Protein AF-A0A925X3L2-F1 (afdb_monomer)

Mean predicted aligned error: 11.44 Å

Radius of gyration: 23.96 Å; Cα contacts (8 Å, |Δi|>4): 82; chains: 1; bounding box: 78×29×40 Å

Secondary structure (DSSP, 8-state):
-HHHHHHHHHHHHHSHHHHTTTT-PPPPPHHHHHHHHHHHHHTTS-SEEEEEEEETTEEEEEEEE-SBTTB-----TT-----GGGGGGG--

Structure (mmCIF, N/CA/C/O backbone):
data_AF-A0A925X3L2-F1
#
_entry.id   AF-A0A925X3L2-F1
#
loop_
_atom_site.group_PDB
_atom_site.id
_atom_site.type_symbol
_atom_site.label_atom_id
_atom_site.label_alt_id
_atom_site.label_comp_id
_atom_site.label_asym_id
_atom_site.label_entity_id
_atom_site.label_seq_id
_atom_site.pdbx_PDB_ins_code
_atom_site.Cartn_x
_atom_site.Cartn_y
_atom_site.Cartn_z
_atom_site.occupancy
_atom_site.B_iso_or_equiv
_atom_site.auth_seq_id
_atom_site.auth_comp_id
_atom_site.auth_asym_id
_atom_site.auth_atom_id
_atom_site.pdbx_PDB_model_num
ATOM 1 N N . MET A 1 1 ? -60.291 -0.839 23.060 1.00 54.28 1 MET A N 1
ATOM 2 C CA . MET A 1 1 ? -59.181 0.032 23.522 1.00 54.28 1 MET A CA 1
ATOM 3 C C . MET A 1 1 ? -57.891 -0.737 23.849 1.00 54.28 1 MET A C 1
ATOM 5 O O . MET A 1 1 ? -56.837 -0.272 23.455 1.00 54.28 1 MET A O 1
ATOM 9 N N . ARG A 1 2 ? -57.928 -1.943 24.450 1.00 50.41 2 ARG A N 1
ATOM 10 C CA . ARG A 1 2 ? -56.716 -2.761 24.725 1.00 50.41 2 ARG A CA 1
ATOM 11 C C . ARG A 1 2 ? -55.953 -3.289 23.492 1.00 50.41 2 ARG A C 1
ATOM 13 O O . ARG A 1 2 ? -54.736 -3.361 23.534 1.00 50.41 2 ARG A O 1
ATOM 20 N N . LYS A 1 3 ? -56.638 -3.618 22.386 1.00 42.00 3 LYS A N 1
ATOM 21 C CA . LYS A 1 3 ? -55.990 -4.132 21.157 1.00 42.00 3 LYS A CA 1
ATOM 22 C C . LYS A 1 3 ? -55.216 -3.065 20.368 1.00 42.00 3 LYS A C 1
ATOM 24 O O . LYS A 1 3 ? -54.295 -3.414 19.647 1.00 42.00 3 LYS A O 1
ATOM 29 N N . LEU A 1 4 ? -55.557 -1.782 20.536 1.00 47.41 4 LEU A N 1
ATOM 30 C CA . LEU A 1 4 ? -54.921 -0.674 19.812 1.00 47.41 4 LEU A CA 1
ATOM 31 C C . LEU A 1 4 ? -53.570 -0.264 20.431 1.00 47.41 4 LEU A C 1
ATOM 33 O O . LEU A 1 4 ? -52.713 0.250 19.725 1.00 47.41 4 LEU A O 1
ATOM 37 N N . LEU A 1 5 ? -53.345 -0.563 21.718 1.00 52.66 5 LEU A N 1
ATOM 38 C CA . LEU A 1 5 ? -52.055 -0.343 22.389 1.00 52.66 5 LEU A CA 1
ATOM 39 C C . LEU A 1 5 ? -50.982 -1.375 21.992 1.00 52.66 5 LEU A C 1
ATOM 41 O O . LEU A 1 5 ? -49.807 -1.038 21.940 1.00 52.66 5 LEU A O 1
ATOM 45 N N . LEU A 1 6 ? -51.376 -2.612 21.670 1.00 51.31 6 LEU A N 1
ATOM 46 C CA . LEU A 1 6 ? -50.446 -3.705 21.343 1.00 51.31 6 LEU A CA 1
ATOM 47 C C . LEU A 1 6 ? -49.775 -3.554 19.966 1.00 51.31 6 LEU A C 1
ATOM 49 O O . LEU A 1 6 ? -48.646 -4.000 19.785 1.00 51.31 6 LEU A O 1
ATOM 53 N N . LEU A 1 7 ? -50.437 -2.898 19.007 1.00 47.75 7 LEU A N 1
ATOM 54 C CA . LEU A 1 7 ? -49.888 -2.666 17.663 1.00 47.75 7 LEU A CA 1
ATOM 55 C C . LEU A 1 7 ? -48.839 -1.543 17.631 1.00 47.75 7 LEU A C 1
ATOM 57 O O . LEU A 1 7 ? -47.935 -1.583 16.803 1.00 47.75 7 LEU A O 1
ATOM 61 N N . SER A 1 8 ? -48.902 -0.582 18.560 1.00 51.41 8 SER A N 1
ATOM 62 C CA . SER A 1 8 ? -47.900 0.488 18.664 1.00 51.41 8 SER A CA 1
ATOM 63 C C . SER A 1 8 ? -46.559 -0.020 19.213 1.00 51.41 8 SER A C 1
ATOM 65 O O . SER A 1 8 ? -45.507 0.443 18.777 1.00 51.41 8 SER A O 1
ATOM 67 N N . SER A 1 9 ? -46.573 -1.024 20.098 1.00 50.03 9 SER A N 1
ATOM 68 C CA . SER A 1 9 ? -45.353 -1.604 20.680 1.00 50.03 9 SER A CA 1
ATOM 69 C C . SER A 1 9 ? -44.528 -2.442 19.694 1.00 50.03 9 SER A C 1
ATOM 71 O O . SER A 1 9 ? -43.322 -2.572 19.875 1.00 50.03 9 SER A O 1
ATOM 73 N N . ILE A 1 10 ? -45.145 -2.982 18.637 1.00 51.09 10 ILE A N 1
ATOM 74 C CA . ILE A 1 10 ? -44.447 -3.779 17.610 1.00 51.09 10 ILE A CA 1
ATOM 75 C C . ILE A 1 10 ? -43.697 -2.873 16.621 1.00 51.09 10 ILE A C 1
ATOM 77 O O . ILE A 1 10 ? -42.599 -3.214 16.188 1.00 51.09 10 ILE A O 1
ATOM 81 N N . VAL A 1 11 ? -44.238 -1.687 16.325 1.00 52.09 11 VAL A N 1
ATOM 82 C CA . VAL A 1 11 ? -43.621 -0.721 15.397 1.00 52.09 11 VAL A CA 1
ATOM 83 C C . VAL A 1 11 ? -42.388 -0.042 16.009 1.00 52.09 11 VAL A C 1
ATOM 85 O O . VAL A 1 11 ? -41.445 0.276 15.288 1.00 52.09 11 VAL A O 1
ATOM 88 N N . LEU A 1 12 ? -42.335 0.123 17.338 1.00 51.91 12 LEU A N 1
ATOM 89 C CA . LEU A 1 12 ? -41.142 0.661 18.006 1.00 51.91 12 LEU A CA 1
ATOM 90 C C . LEU A 1 12 ? -39.981 -0.343 18.098 1.00 51.91 12 LEU A C 1
ATOM 92 O O . LEU A 1 12 ? -38.834 0.086 18.196 1.00 51.91 12 LEU A O 1
ATOM 96 N N . LEU A 1 13 ? -40.236 -1.656 18.038 1.00 50.06 13 LEU A N 1
ATOM 97 C CA . LEU A 1 13 ? -39.183 -2.667 18.205 1.00 50.06 13 LEU A CA 1
ATOM 98 C C . LEU A 1 13 ? -38.367 -2.907 16.921 1.00 50.06 13 LEU A C 1
ATOM 100 O O . LEU A 1 13 ? -37.209 -3.314 16.989 1.00 50.06 13 LEU A O 1
ATOM 104 N N . THR A 1 14 ? -38.930 -2.616 15.744 1.00 52.53 14 THR A N 1
ATOM 105 C CA . THR A 1 14 ? -38.230 -2.773 14.456 1.00 52.53 14 THR A CA 1
ATOM 106 C C . THR A 1 14 ? -37.369 -1.569 14.070 1.00 52.53 14 THR A C 1
ATOM 108 O O . THR A 1 14 ? -36.507 -1.697 13.206 1.00 52.53 14 THR A O 1
ATOM 111 N N . ALA A 1 15 ? -37.564 -0.402 14.691 1.00 48.12 15 ALA A N 1
ATOM 112 C CA . ALA A 1 15 ? -36.808 0.808 14.352 1.00 48.12 15 ALA A CA 1
ATOM 113 C C . ALA A 1 15 ? -35.382 0.821 14.942 1.00 48.12 15 ALA A C 1
ATOM 115 O O . ALA A 1 15 ? -34.492 1.478 14.401 1.00 48.12 15 ALA A O 1
ATOM 116 N N . SER A 1 16 ? -35.134 0.078 16.026 1.00 50.91 16 SER A N 1
ATOM 117 C CA . SER A 1 16 ? -33.844 0.106 16.733 1.00 50.91 16 SER A CA 1
ATOM 118 C C . SER A 1 16 ? -32.733 -0.706 16.060 1.00 50.91 16 SER A C 1
ATOM 120 O O . SER A 1 16 ? -31.559 -0.470 16.336 1.00 50.91 16 SER A O 1
ATOM 122 N N . THR A 1 17 ? -33.053 -1.639 15.160 1.00 52.56 17 THR A N 1
ATOM 123 C CA . THR A 1 17 ? -32.036 -2.486 14.505 1.00 52.56 17 THR A CA 1
ATOM 124 C C . THR A 1 17 ? -31.371 -1.815 13.302 1.00 52.56 17 THR A C 1
ATOM 126 O O . THR A 1 17 ? -30.258 -2.189 12.935 1.00 52.56 17 THR A O 1
ATOM 129 N N . SER A 1 18 ? -32.002 -0.798 12.705 1.00 54.59 18 SER A N 1
ATOM 130 C CA . SER A 1 18 ? -31.475 -0.122 11.509 1.00 54.59 18 SER A CA 1
ATOM 131 C C . SER A 1 18 ? -30.401 0.926 11.810 1.00 54.59 18 SER A C 1
ATOM 133 O O . SER A 1 18 ? -29.570 1.197 10.948 1.00 54.59 18 SER A O 1
ATOM 135 N N . ILE A 1 19 ? -30.384 1.498 13.019 1.00 56.28 19 ILE A N 1
ATOM 136 C CA . ILE A 1 19 ? -29.418 2.546 13.397 1.00 56.28 19 ILE A CA 1
ATOM 137 C C . ILE A 1 19 ? -28.045 1.932 13.721 1.00 56.28 19 ILE A C 1
ATOM 139 O O . ILE A 1 19 ? -27.015 2.494 13.366 1.00 56.28 19 ILE A O 1
ATOM 143 N N . ALA A 1 20 ? -28.008 0.729 14.304 1.00 54.62 20 ALA A N 1
ATOM 144 C CA . ALA A 1 20 ? -26.757 0.055 14.668 1.00 54.62 20 ALA A CA 1
ATOM 145 C C . ALA A 1 20 ? -25.971 -0.508 13.466 1.00 54.62 20 ALA A C 1
ATOM 147 O O . ALA A 1 20 ? -24.780 -0.785 13.585 1.00 54.62 20 ALA A O 1
ATOM 148 N N . ARG A 1 21 ? -26.614 -0.682 12.302 1.00 55.25 21 ARG A N 1
ATOM 149 C CA . ARG A 1 21 ? -25.987 -1.302 11.121 1.00 55.25 21 ARG A CA 1
ATOM 150 C C . ARG A 1 21 ? -25.275 -0.319 10.188 1.00 55.25 21 ARG A C 1
ATOM 152 O O . ARG A 1 21 ? -24.654 -0.764 9.231 1.00 55.25 21 ARG A O 1
ATOM 159 N N . GLN A 1 22 ? -25.351 0.988 10.447 1.00 55.31 22 GLN A N 1
ATOM 160 C CA . GLN A 1 22 ? -24.787 2.005 9.546 1.00 55.31 22 GLN A CA 1
ATOM 161 C C . GLN A 1 22 ? -23.294 2.292 9.770 1.00 55.31 22 GLN A C 1
ATOM 163 O O . GLN A 1 22 ? -22.684 2.960 8.947 1.00 55.31 22 GLN A O 1
ATOM 168 N N . ASN A 1 23 ? -22.692 1.753 10.836 1.00 56.53 23 ASN A N 1
ATOM 169 C CA . ASN A 1 23 ? -21.292 2.006 11.197 1.00 56.53 23 ASN A CA 1
ATOM 170 C C . ASN A 1 23 ? -20.335 0.840 10.903 1.00 56.53 23 ASN A C 1
ATOM 172 O O . ASN A 1 23 ? -19.209 0.834 11.399 1.00 56.53 23 ASN A O 1
ATOM 176 N N . ALA A 1 24 ? -20.749 -0.149 10.106 1.00 62.94 24 ALA A N 1
ATOM 177 C CA . ALA A 1 24 ? -19.797 -1.109 9.559 1.00 62.94 24 ALA A CA 1
ATOM 178 C C . ALA A 1 24 ? -18.932 -0.354 8.538 1.00 62.94 24 ALA A C 1
ATOM 180 O O . ALA A 1 24 ? -19.353 -0.148 7.403 1.00 62.94 24 ALA A O 1
ATOM 181 N N . GLY A 1 25 ? -17.780 0.159 8.984 1.00 69.94 25 GLY A N 1
ATOM 182 C CA . GLY A 1 25 ? -16.828 0.859 8.125 1.00 69.94 25 GLY A CA 1
ATOM 183 C C . GLY A 1 25 ? -16.516 0.045 6.869 1.00 69.94 25 GLY A C 1
ATOM 184 O O . GLY A 1 25 ? -16.614 -1.182 6.876 1.00 69.94 25 GLY A O 1
ATOM 185 N N . VAL A 1 26 ? -16.170 0.730 5.779 1.00 81.75 26 VAL A N 1
ATOM 186 C CA . VAL A 1 26 ? -15.818 0.065 4.519 1.00 81.75 26 VAL A CA 1
ATOM 187 C C . VAL A 1 26 ? -14.618 -0.848 4.766 1.00 81.75 26 VAL A C 1
ATOM 189 O O . VAL A 1 26 ? -13.544 -0.371 5.120 1.00 81.75 26 VAL A O 1
ATOM 192 N N . VAL A 1 27 ? -14.816 -2.151 4.579 1.00 89.62 27 VAL A N 1
ATOM 193 C CA . VAL A 1 27 ? -13.740 -3.146 4.578 1.00 89.62 27 VAL A CA 1
ATOM 194 C C . VAL A 1 27 ? -13.286 -3.316 3.137 1.00 89.62 27 VAL A C 1
ATOM 196 O O . VAL A 1 27 ? -14.093 -3.655 2.266 1.00 89.62 27 VAL A O 1
ATOM 199 N N . LEU A 1 28 ? -12.008 -3.049 2.882 1.00 92.06 28 LEU A N 1
ATOM 200 C CA . LEU A 1 28 ? -11.410 -3.245 1.567 1.00 92.06 28 LEU A CA 1
ATOM 201 C C . LEU A 1 28 ? -10.872 -4.669 1.468 1.00 92.06 28 LEU A C 1
ATOM 203 O O . LEU A 1 28 ? -10.054 -5.105 2.277 1.00 92.06 28 LEU A O 1
ATOM 207 N N . THR A 1 29 ? -11.330 -5.392 0.454 1.00 94.81 29 THR A N 1
ATOM 208 C CA . THR A 1 29 ? -10.782 -6.710 0.118 1.00 94.81 29 THR A CA 1
ATOM 209 C C . THR A 1 29 ? -9.388 -6.567 -0.482 1.00 94.81 29 THR A C 1
ATOM 211 O O . THR A 1 29 ? -9.061 -5.537 -1.079 1.00 94.81 29 THR A O 1
ATOM 214 N N . ARG A 1 30 ? -8.563 -7.612 -0.364 1.00 95.50 30 ARG A N 1
ATOM 215 C CA . ARG A 1 30 ? -7.227 -7.622 -0.970 1.00 95.50 30 ARG A CA 1
ATOM 216 C C . ARG A 1 30 ? -7.304 -7.413 -2.481 1.00 95.50 30 ARG A C 1
ATOM 218 O O . ARG A 1 30 ? -6.526 -6.641 -3.022 1.00 95.50 30 ARG A O 1
ATOM 225 N N . GLU A 1 31 ? -8.285 -8.017 -3.138 1.00 97.88 31 GLU A N 1
ATOM 226 C CA . GLU A 1 31 ? -8.486 -7.938 -4.586 1.00 97.88 31 GLU A CA 1
ATOM 227 C C . GLU A 1 31 ? -8.753 -6.499 -5.053 1.00 97.88 31 GLU A C 1
ATOM 229 O O . GLU A 1 31 ? -8.269 -6.083 -6.104 1.00 97.88 31 GLU A O 1
ATOM 234 N N . GLN A 1 32 ? -9.486 -5.711 -4.257 1.00 97.19 32 GLN A N 1
ATOM 235 C CA . GLN A 1 32 ? -9.711 -4.290 -4.543 1.00 97.19 32 GLN A CA 1
ATOM 236 C C . GLN A 1 32 ? -8.427 -3.464 -4.423 1.00 97.19 32 GLN A C 1
ATOM 238 O O . GLN A 1 32 ? -8.246 -2.513 -5.181 1.00 97.19 32 GLN A O 1
ATOM 243 N N . VAL A 1 33 ? -7.543 -3.814 -3.485 1.00 97.69 33 VAL A N 1
ATOM 244 C CA . VAL A 1 33 ? -6.241 -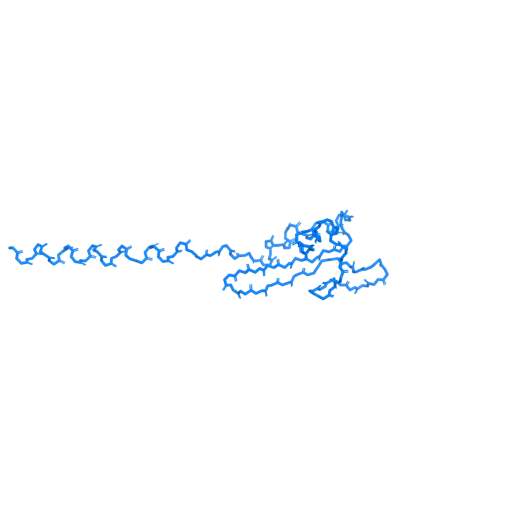3.149 -3.334 1.00 97.69 33 VAL A CA 1
ATOM 245 C C . VAL A 1 33 ? -5.306 -3.559 -4.473 1.00 97.69 33 VAL A C 1
ATOM 247 O O . VAL A 1 33 ? -4.721 -2.688 -5.116 1.00 97.69 33 VAL A O 1
ATOM 250 N N . ASP A 1 34 ? -5.226 -4.859 -4.773 1.00 98.38 34 ASP A N 1
ATOM 251 C CA . ASP A 1 34 ? -4.417 -5.422 -5.859 1.00 98.38 34 ASP A CA 1
ATOM 252 C C . ASP A 1 34 ? -4.764 -4.740 -7.198 1.00 98.38 34 ASP A C 1
ATOM 254 O O . ASP A 1 34 ? -3.867 -4.302 -7.918 1.00 98.38 34 ASP A O 1
ATOM 258 N N . ALA A 1 35 ? -6.058 -4.555 -7.495 1.00 98.31 35 ALA A N 1
ATOM 259 C CA . ALA A 1 35 ? -6.532 -3.928 -8.734 1.00 98.31 35 ALA A CA 1
ATOM 260 C C . ALA A 1 35 ? -6.062 -2.473 -8.935 1.00 98.31 35 ALA A C 1
ATOM 262 O O . ALA A 1 35 ? -6.036 -1.991 -10.066 1.00 98.31 35 ALA A O 1
ATOM 263 N N . ILE A 1 36 ? -5.710 -1.770 -7.856 1.00 97.44 36 ILE A N 1
ATOM 264 C CA . ILE A 1 36 ? -5.243 -0.377 -7.901 1.00 97.44 36 ILE A CA 1
ATOM 265 C C . ILE A 1 36 ? -3.716 -0.318 -7.891 1.00 97.44 36 ILE A C 1
ATOM 267 O O . ILE A 1 36 ? -3.119 0.473 -8.619 1.00 97.44 36 ILE A O 1
ATOM 271 N N . VAL A 1 37 ? -3.080 -1.119 -7.037 1.00 98.25 37 VAL A N 1
ATOM 272 C CA . VAL A 1 37 ? -1.664 -0.943 -6.694 1.00 98.25 37 VAL A CA 1
ATOM 273 C C . VAL A 1 37 ? -0.751 -1.770 -7.587 1.00 98.25 37 VAL A C 1
ATOM 275 O O . VAL A 1 37 ? 0.324 -1.292 -7.949 1.00 98.25 37 VAL A O 1
ATOM 278 N N . GLN A 1 38 ? -1.174 -2.974 -7.984 1.00 98.19 38 GLN A N 1
ATOM 279 C CA . GLN A 1 38 ? -0.359 -3.853 -8.822 1.00 98.19 38 GLN A CA 1
ATOM 280 C C . GLN A 1 38 ? 0.036 -3.191 -10.158 1.00 98.19 38 GLN A C 1
ATOM 282 O O . GLN A 1 38 ? 1.228 -3.207 -10.469 1.00 98.19 38 GLN A O 1
ATOM 287 N N . PRO A 1 39 ? -0.867 -2.499 -10.890 1.00 98.44 39 PRO A N 1
ATOM 288 C CA . PRO A 1 39 ? -0.493 -1.802 -12.124 1.00 98.44 39 PRO A CA 1
ATOM 289 C C . PRO A 1 39 ? 0.573 -0.720 -11.922 1.00 98.44 39 PRO A C 1
ATOM 291 O O . PRO A 1 39 ? 1.423 -0.521 -12.780 1.00 98.44 39 PRO A O 1
ATOM 294 N N . LEU A 1 40 ? 0.592 -0.037 -10.769 1.00 98.00 40 LEU A N 1
ATOM 295 C CA . LEU A 1 40 ? 1.607 0.988 -10.489 1.00 98.00 40 LEU A CA 1
ATOM 296 C C . LEU A 1 40 ? 3.017 0.396 -10.430 1.00 98.00 40 LEU A C 1
ATOM 298 O O . LEU A 1 40 ? 3.981 1.066 -10.799 1.00 98.00 40 LEU A O 1
ATOM 302 N N . VAL A 1 41 ? 3.136 -0.846 -9.969 1.00 97.38 41 VAL A N 1
ATOM 303 C CA . VAL A 1 41 ? 4.408 -1.565 -9.943 1.00 97.38 41 VAL A CA 1
ATOM 304 C C . VAL A 1 41 ? 4.717 -2.183 -11.302 1.00 97.38 41 VAL A C 1
ATOM 306 O O . VAL A 1 41 ? 5.840 -2.040 -11.786 1.00 97.38 41 VAL A O 1
ATOM 309 N N . ASP A 1 42 ? 3.734 -2.830 -11.926 1.00 97.12 42 ASP A N 1
ATOM 310 C CA . ASP A 1 42 ? 3.911 -3.529 -13.204 1.00 97.12 42 ASP A CA 1
ATOM 311 C C . ASP A 1 42 ? 4.287 -2.566 -14.340 1.00 97.12 42 ASP A C 1
ATOM 313 O O . ASP A 1 42 ? 5.181 -2.863 -15.133 1.00 97.12 42 ASP A O 1
ATOM 317 N N . ASP A 1 43 ? 3.681 -1.375 -14.362 1.00 97.38 43 ASP A N 1
ATOM 318 C CA . ASP A 1 43 ? 3.973 -0.321 -15.341 1.00 97.38 43 ASP A CA 1
ATOM 319 C C . ASP A 1 43 ? 5.277 0.439 -15.023 1.00 97.38 43 ASP A C 1
ATOM 321 O O . ASP A 1 43 ? 5.688 1.333 -15.765 1.00 97.38 43 ASP A O 1
ATOM 325 N N . GLY A 1 44 ? 5.939 0.119 -13.905 1.00 95.31 44 GLY A N 1
ATOM 326 C CA . GLY A 1 44 ? 7.175 0.770 -13.471 1.00 95.31 44 GLY A CA 1
ATOM 327 C C . GLY A 1 44 ? 6.993 2.183 -12.905 1.00 95.31 44 GLY A C 1
ATOM 328 O O . GLY A 1 44 ? 7.990 2.868 -12.668 1.00 95.31 44 GLY A O 1
ATOM 329 N N . ASN A 1 45 ? 5.753 2.618 -12.649 1.00 96.94 45 ASN A N 1
ATOM 330 C CA . ASN A 1 45 ? 5.455 3.912 -12.019 1.00 96.94 45 ASN A CA 1
ATOM 331 C C . ASN A 1 45 ? 5.977 3.984 -10.574 1.00 96.94 45 ASN A C 1
ATOM 333 O O . ASN A 1 45 ? 6.313 5.061 -10.082 1.00 96.94 45 ASN A O 1
ATOM 337 N N . ALA A 1 46 ? 6.064 2.839 -9.898 1.00 95.69 46 ALA A N 1
ATOM 338 C CA . ALA A 1 46 ? 6.660 2.698 -8.581 1.00 95.69 46 ALA A CA 1
ATOM 339 C C . ALA A 1 46 ? 7.474 1.404 -8.494 1.00 95.69 46 ALA A C 1
ATOM 341 O O . ALA A 1 46 ? 7.031 0.339 -8.903 1.00 95.69 46 ALA A O 1
ATOM 342 N N . GLN A 1 47 ? 8.661 1.468 -7.893 1.00 95.38 47 GLN A N 1
ATOM 343 C CA . GLN A 1 47 ? 9.467 0.268 -7.650 1.00 95.38 47 GLN A CA 1
ATOM 344 C C . GLN A 1 47 ? 8.912 -0.598 -6.502 1.00 95.38 47 GLN A C 1
ATOM 346 O O . GLN A 1 47 ? 9.032 -1.824 -6.531 1.00 95.38 47 GLN A O 1
ATOM 351 N N . SER A 1 48 ? 8.373 0.045 -5.465 1.00 97.00 48 SER A N 1
ATOM 352 C CA . SER A 1 48 ? 8.052 -0.577 -4.182 1.00 97.00 48 SER A CA 1
ATOM 353 C C . SER A 1 48 ? 6.913 0.182 -3.513 1.00 97.00 48 SER A C 1
ATOM 355 O O . SER A 1 48 ? 6.991 1.405 -3.384 1.00 97.00 48 SER A O 1
ATOM 357 N N . ILE A 1 49 ? 5.863 -0.528 -3.096 1.00 97.88 49 ILE A N 1
ATOM 358 C CA . ILE A 1 49 ? 4.714 0.050 -2.387 1.00 97.88 49 ILE A CA 1
ATOM 359 C C . ILE A 1 49 ? 4.332 -0.865 -1.219 1.00 97.88 49 ILE A C 1
ATOM 361 O O . ILE A 1 49 ? 4.241 -2.081 -1.380 1.00 97.88 49 ILE A O 1
ATOM 365 N N . VAL A 1 50 ? 4.054 -0.274 -0.055 1.00 98.12 50 VAL A N 1
ATOM 366 C CA . VAL A 1 50 ? 3.378 -0.943 1.067 1.00 98.12 50 VAL A CA 1
ATOM 367 C C . VAL A 1 50 ? 2.052 -0.248 1.321 1.00 98.12 50 VAL A C 1
ATOM 369 O O . VAL A 1 50 ? 2.009 0.973 1.468 1.00 98.12 50 VAL A O 1
ATOM 372 N N . VAL A 1 51 ? 0.979 -1.027 1.412 1.00 97.94 51 VAL A N 1
ATOM 373 C CA . VAL A 1 51 ? -0.346 -0.541 1.801 1.00 97.94 51 VAL A CA 1
ATOM 374 C C . VAL A 1 51 ? -0.708 -1.114 3.162 1.00 97.94 51 VAL A C 1
ATOM 376 O O . VAL A 1 51 ? -0.781 -2.330 3.322 1.00 97.94 51 VAL A O 1
ATOM 379 N N . G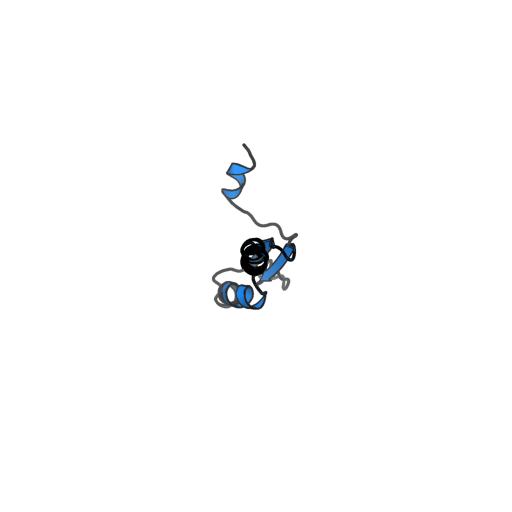LY A 1 52 ? -0.940 -0.230 4.133 1.00 96.69 52 GLY A N 1
ATOM 380 C CA . GLY A 1 52 ? -1.510 -0.566 5.435 1.00 96.69 52 GLY A CA 1
ATOM 381 C C . GLY A 1 52 ? -2.974 -0.136 5.510 1.00 96.69 52 GLY A C 1
ATOM 382 O O . GLY A 1 52 ? -3.287 1.013 5.201 1.00 96.69 52 GLY A O 1
ATOM 383 N N . ILE A 1 53 ? -3.862 -1.038 5.928 1.00 96.00 53 ILE A N 1
ATOM 384 C CA . ILE A 1 53 ? -5.297 -0.773 6.118 1.00 96.00 53 ILE A CA 1
ATOM 385 C C . ILE A 1 53 ? -5.657 -1.096 7.560 1.00 96.00 53 ILE A C 1
ATOM 387 O O . ILE A 1 53 ? -5.302 -2.160 8.061 1.00 96.00 53 ILE A O 1
ATOM 391 N N . ILE A 1 54 ? -6.357 -0.176 8.220 1.00 93.81 54 ILE A N 1
ATOM 392 C CA . ILE A 1 54 ? -6.914 -0.377 9.557 1.00 93.81 54 ILE A CA 1
ATOM 393 C C . ILE A 1 54 ? -8.424 -0.195 9.438 1.00 93.81 54 ILE A C 1
ATOM 395 O O . ILE A 1 54 ? -8.894 0.908 9.153 1.00 93.81 54 ILE A O 1
ATOM 399 N N . ASP A 1 55 ? -9.175 -1.273 9.638 1.00 90.88 55 ASP A N 1
ATOM 400 C CA . ASP A 1 55 ? -10.637 -1.270 9.584 1.00 90.88 55 ASP A CA 1
ATOM 401 C C . ASP A 1 55 ? -11.248 -2.139 10.700 1.00 90.88 55 ASP A C 1
ATOM 403 O O . ASP A 1 55 ? -10.567 -2.575 11.630 1.00 90.88 55 ASP A O 1
ATOM 407 N N . SER A 1 56 ? -12.564 -2.373 10.641 1.00 89.94 56 SER A N 1
ATOM 408 C CA . SER A 1 56 ? -13.290 -3.164 11.647 1.00 89.94 56 SER A CA 1
ATOM 409 C C . SER A 1 56 ? -12.829 -4.625 11.786 1.00 89.94 56 SER A C 1
ATOM 411 O O . SER A 1 56 ? -13.096 -5.250 12.811 1.00 89.94 56 SER A O 1
ATOM 413 N N . SER A 1 57 ? -12.142 -5.168 10.780 1.00 89.19 57 SER A N 1
ATOM 414 C CA . SER A 1 57 ? -11.570 -6.518 10.766 1.00 89.19 57 SER A CA 1
ATOM 415 C C . SER A 1 57 ? -10.124 -6.573 11.274 1.00 89.19 57 SER A C 1
ATOM 417 O O . SER A 1 57 ? -9.597 -7.666 11.487 1.00 89.19 57 SER A O 1
ATOM 419 N N . GLY A 1 58 ? -9.499 -5.417 11.522 1.00 91.69 58 GLY A N 1
ATOM 420 C CA . GLY A 1 58 ? -8.155 -5.303 12.081 1.00 91.69 58 GLY A CA 1
ATOM 421 C C . GLY A 1 58 ? -7.179 -4.583 11.155 1.00 91.69 58 GLY A C 1
ATOM 422 O O . GLY A 1 58 ? -7.561 -3.713 10.373 1.00 91.69 58 GLY A O 1
ATOM 423 N N . THR A 1 59 ? -5.899 -4.933 11.291 1.00 94.81 59 THR A N 1
ATOM 424 C CA . THR A 1 59 ? -4.799 -4.363 10.507 1.00 94.81 59 THR A CA 1
ATOM 425 C C . THR A 1 59 ? -4.382 -5.323 9.401 1.00 94.81 59 THR A C 1
ATOM 427 O O . THR A 1 59 ? -4.016 -6.464 9.682 1.00 94.81 59 THR A O 1
ATOM 430 N N . HIS A 1 60 ? -4.341 -4.828 8.168 1.00 96.19 60 HIS A N 1
ATOM 431 C CA . HIS A 1 60 ? -3.877 -5.557 6.988 1.00 96.19 60 HIS A CA 1
ATOM 432 C C . HIS A 1 60 ? -2.684 -4.844 6.366 1.00 96.19 60 HIS A C 1
ATOM 434 O O . HIS A 1 60 ? -2.661 -3.615 6.306 1.00 96.19 60 HIS A O 1
ATOM 440 N N . VAL A 1 61 ? -1.692 -5.605 5.902 1.00 97.94 61 VAL A N 1
ATOM 441 C CA . VAL A 1 61 ? -0.490 -5.066 5.255 1.00 97.94 61 VAL A CA 1
ATOM 442 C C . VAL A 1 61 ? -0.220 -5.833 3.970 1.00 97.94 61 VAL A C 1
ATOM 444 O O . VAL A 1 61 ? -0.086 -7.057 3.994 1.00 97.94 61 VAL A O 1
ATOM 447 N N . TYR A 1 62 ? -0.101 -5.107 2.861 1.00 98.19 62 TYR A N 1
ATOM 448 C CA . TYR A 1 62 ? 0.161 -5.665 1.537 1.00 98.19 62 TYR A CA 1
ATOM 449 C C . TYR A 1 62 ? 1.397 -5.009 0.921 1.00 98.19 62 TYR A C 1
ATOM 451 O O . TYR A 1 62 ? 1.482 -3.783 0.856 1.00 98.19 62 TYR A O 1
ATOM 459 N N .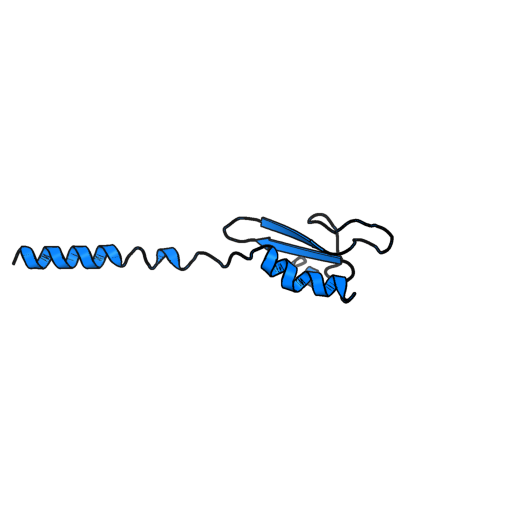 GLY A 1 63 ? 2.354 -5.829 0.490 1.00 98.06 63 GLY A N 1
ATOM 460 C CA . GLY A 1 63 ? 3.580 -5.391 -0.170 1.00 98.06 63 GLY A CA 1
ATOM 461 C C . GLY A 1 63 ? 3.554 -5.673 -1.666 1.00 98.06 63 GLY A C 1
ATOM 462 O O . GLY A 1 63 ? 3.176 -6.771 -2.071 1.00 98.06 63 GLY A O 1
ATOM 463 N N . TYR A 1 64 ? 4.000 -4.705 -2.465 1.00 98.25 64 TYR A N 1
ATOM 464 C CA . TYR A 1 64 ? 4.044 -4.779 -3.925 1.00 98.25 64 TYR A CA 1
ATOM 465 C C . TYR A 1 64 ? 5.421 -4.354 -4.441 1.00 98.25 64 TYR A C 1
ATOM 467 O O . TYR A 1 64 ? 6.039 -3.425 -3.913 1.00 98.25 64 TYR A O 1
ATOM 475 N N . GLY A 1 65 ? 5.888 -5.018 -5.497 1.00 96.88 65 GLY A N 1
ATOM 476 C CA . GLY A 1 65 ? 7.178 -4.726 -6.121 1.00 96.88 65 GLY A CA 1
ATOM 477 C C . GLY A 1 65 ? 8.365 -5.283 -5.351 1.00 96.88 65 GLY A C 1
ATOM 478 O O . GLY A 1 65 ? 8.295 -6.382 -4.800 1.00 96.88 65 GLY A O 1
ATOM 479 N N . LYS A 1 66 ? 9.481 -4.550 -5.365 1.00 97.12 66 LYS A N 1
ATOM 480 C CA . LYS A 1 66 ? 10.761 -5.001 -4.802 1.00 97.12 66 LYS A CA 1
ATOM 481 C C . LYS A 1 66 ? 11.412 -3.897 -3.989 1.00 97.12 66 LYS A C 1
ATOM 483 O O . LYS A 1 66 ? 11.484 -2.761 -4.443 1.00 97.12 66 LYS A O 1
ATOM 488 N N . ILE A 1 67 ? 11.974 -4.238 -2.830 1.00 95.19 67 ILE A N 1
ATOM 489 C CA . ILE A 1 67 ? 12.668 -3.262 -1.971 1.00 95.19 67 ILE A CA 1
ATOM 490 C C . ILE A 1 67 ? 13.883 -2.602 -2.648 1.00 95.19 67 ILE A C 1
ATOM 492 O O . ILE A 1 67 ? 14.294 -1.522 -2.239 1.00 95.19 67 ILE A O 1
ATOM 496 N N . ALA A 1 68 ? 14.475 -3.257 -3.650 1.00 91.19 68 ALA A N 1
ATOM 497 C CA . ALA A 1 68 ? 15.570 -2.748 -4.466 1.00 91.19 68 ALA A CA 1
ATOM 498 C C . ALA A 1 68 ? 15.605 -3.506 -5.800 1.00 91.19 68 ALA A C 1
ATOM 500 O O . ALA A 1 68 ? 15.097 -4.623 -5.889 1.00 91.19 68 ALA A O 1
ATOM 501 N N . LYS A 1 69 ? 16.250 -2.937 -6.828 1.00 89.19 69 LYS A N 1
ATOM 502 C CA . LYS A 1 69 ? 16.343 -3.565 -8.165 1.00 89.19 69 LYS A CA 1
ATOM 503 C C . LYS A 1 69 ? 16.941 -4.973 -8.107 1.00 89.19 69 LYS A C 1
ATOM 505 O O . LYS A 1 69 ? 16.422 -5.884 -8.738 1.00 89.19 69 LYS A O 1
ATOM 510 N N . GLU A 1 70 ? 17.980 -5.131 -7.293 1.00 93.00 70 GLU A N 1
ATOM 511 C CA . GLU A 1 70 ? 18.751 -6.372 -7.172 1.00 93.00 70 GLU A CA 1
ATOM 512 C C . GLU A 1 70 ? 18.200 -7.340 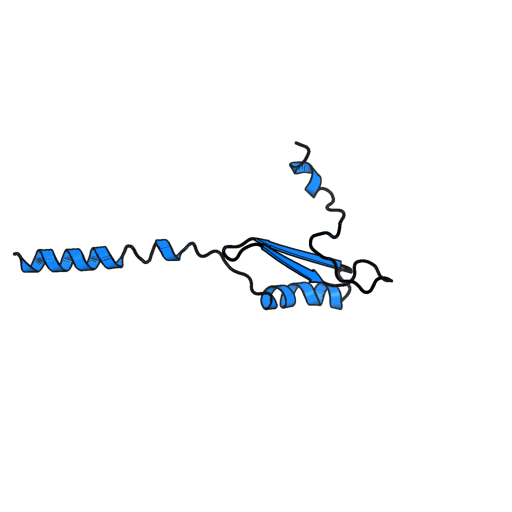-6.114 1.00 93.00 70 GLU A C 1
ATOM 514 O O . GLU A 1 70 ? 18.719 -8.442 -5.955 1.00 93.00 70 GLU A O 1
ATOM 519 N N . ILE A 1 71 ? 17.177 -6.939 -5.350 1.00 91.00 71 ILE A N 1
ATOM 520 C CA . ILE A 1 71 ? 16.648 -7.743 -4.246 1.00 91.00 71 ILE A CA 1
ATOM 521 C C . ILE A 1 71 ? 15.225 -8.164 -4.583 1.00 91.00 71 ILE A C 1
ATOM 523 O O . ILE A 1 71 ? 14.295 -7.364 -4.509 1.00 91.00 71 ILE A O 1
ATOM 527 N N . ASP A 1 72 ? 15.050 -9.446 -4.899 1.00 89.62 72 ASP A N 1
ATOM 528 C CA . ASP A 1 72 ? 13.749 -10.037 -5.216 1.00 89.62 72 ASP A CA 1
ATOM 529 C C . ASP A 1 72 ? 12.923 -10.325 -3.954 1.00 89.62 72 ASP A C 1
ATOM 531 O O . ASP A 1 72 ? 12.657 -11.467 -3.583 1.00 89.62 72 ASP A O 1
ATOM 535 N N . ARG A 1 73 ? 12.584 -9.252 -3.235 1.00 94.75 73 ARG A N 1
ATOM 536 C CA . ARG A 1 73 ? 11.779 -9.286 -2.015 1.00 94.75 73 ARG A CA 1
ATOM 537 C C . ARG A 1 73 ? 10.791 -8.130 -2.025 1.00 94.75 73 ARG A C 1
ATOM 539 O O . ARG A 1 73 ? 11.209 -6.974 -2.106 1.00 9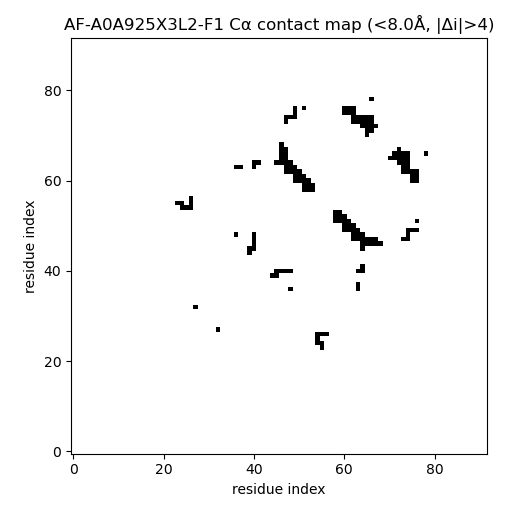4.75 73 ARG A O 1
ATOM 546 N N . ALA A 1 74 ? 9.508 -8.442 -1.879 1.00 97.06 74 ALA A N 1
ATOM 547 C CA . ALA A 1 74 ? 8.478 -7.434 -1.667 1.00 97.06 74 ALA A CA 1
ATOM 548 C C . ALA A 1 74 ? 8.706 -6.690 -0.340 1.00 97.06 74 ALA A C 1
ATOM 550 O O . ALA A 1 74 ? 9.249 -7.271 0.610 1.00 97.06 74 ALA A O 1
ATOM 551 N N . PRO A 1 75 ? 8.333 -5.406 -0.255 1.00 97.81 75 PRO A N 1
ATOM 552 C CA . PRO A 1 75 ? 8.370 -4.696 1.011 1.00 97.81 75 PRO A CA 1
ATOM 553 C C . PRO A 1 75 ? 7.294 -5.241 1.963 1.00 97.81 75 PRO A C 1
ATOM 555 O O . PRO A 1 75 ? 6.328 -5.876 1.552 1.00 97.81 75 PRO A O 1
ATOM 558 N N . ASP A 1 76 ? 7.454 -4.984 3.250 1.00 97.31 76 ASP A N 1
ATOM 559 C CA . ASP A 1 76 ? 6.518 -5.383 4.299 1.00 97.31 76 ASP A CA 1
ATOM 560 C C . ASP A 1 76 ? 6.290 -4.234 5.292 1.00 97.31 76 ASP A C 1
ATOM 562 O O . ASP A 1 76 ? 6.871 -3.155 5.169 1.00 97.31 76 ASP A O 1
ATOM 566 N N . GLY A 1 77 ? 5.475 -4.471 6.323 1.00 96.62 77 GLY A N 1
ATOM 567 C CA . GLY A 1 77 ? 5.184 -3.474 7.362 1.00 96.62 77 GLY A CA 1
ATOM 568 C C . GLY A 1 77 ? 6.383 -3.070 8.231 1.00 96.62 77 GLY A C 1
ATOM 569 O O . GLY A 1 77 ? 6.228 -2.242 9.124 1.00 96.62 77 GLY A O 1
ATOM 570 N N . LYS A 1 78 ? 7.563 -3.660 8.009 1.00 97.00 78 LYS A N 1
ATOM 571 C CA . LYS A 1 78 ? 8.820 -3.314 8.688 1.00 97.00 78 LYS A CA 1
AT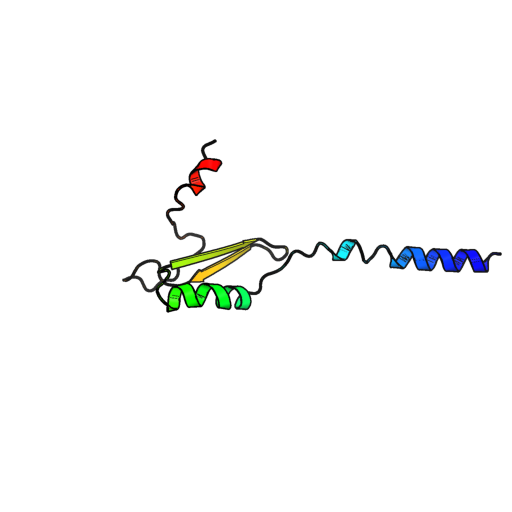OM 572 C C . LYS A 1 78 ? 9.818 -2.641 7.749 1.00 97.00 78 LYS A C 1
ATOM 574 O O . LYS A 1 78 ? 10.891 -2.230 8.189 1.00 97.00 78 LYS A O 1
ATOM 579 N N . THR A 1 79 ? 9.493 -2.543 6.465 1.00 96.38 79 THR A N 1
ATOM 580 C CA . THR A 1 79 ? 10.343 -1.894 5.477 1.00 96.38 79 THR A CA 1
ATOM 581 C C . THR A 1 79 ? 10.297 -0.385 5.691 1.00 96.38 79 THR A C 1
ATOM 583 O O . THR A 1 79 ? 9.228 0.210 5.800 1.00 96.38 79 THR A O 1
ATOM 586 N N . VAL A 1 80 ? 11.473 0.235 5.778 1.00 94.44 80 VAL A N 1
ATOM 587 C CA . VAL A 1 80 ? 11.612 1.670 6.038 1.00 94.44 80 VAL A CA 1
ATOM 588 C C . VAL A 1 80 ? 11.628 2.422 4.715 1.00 94.44 80 VAL A C 1
ATOM 590 O O . VAL A 1 80 ? 12.437 2.121 3.839 1.00 94.44 80 VAL A O 1
ATOM 593 N N . PHE A 1 81 ? 10.754 3.418 4.602 1.00 93.81 81 PHE A N 1
ATOM 594 C CA . PHE A 1 81 ? 10.692 4.346 3.479 1.00 93.81 81 PHE A CA 1
ATOM 595 C C . PHE A 1 81 ? 10.909 5.771 3.978 1.00 93.81 81 PHE A C 1
ATOM 597 O O . PHE A 1 81 ? 10.519 6.119 5.095 1.00 93.81 81 PHE A O 1
ATOM 604 N N . GLU A 1 82 ? 11.489 6.613 3.130 1.00 92.00 82 GLU A N 1
ATOM 605 C CA . GLU A 1 82 ? 11.436 8.054 3.339 1.00 92.00 82 GLU A CA 1
ATOM 606 C C . GLU A 1 82 ? 10.000 8.537 3.110 1.00 92.00 82 GLU A C 1
ATOM 608 O O . GLU A 1 82 ? 9.401 8.273 2.070 1.00 92.00 82 GLU A O 1
ATOM 613 N N . ILE A 1 83 ? 9.438 9.245 4.088 1.00 88.94 83 ILE A N 1
ATOM 614 C CA . ILE A 1 83 ? 8.057 9.756 4.031 1.00 88.94 83 ILE A CA 1
ATOM 615 C C . ILE A 1 83 ? 7.990 11.259 3.713 1.00 88.94 83 ILE A C 1
ATOM 617 O O . ILE A 1 83 ? 6.910 11.845 3.646 1.00 88.94 83 ILE A O 1
ATOM 621 N N . GLY A 1 84 ? 9.148 11.904 3.541 1.00 87.50 84 GLY A N 1
ATOM 622 C CA . GLY A 1 84 ? 9.255 13.339 3.285 1.00 87.50 84 GLY A CA 1
ATOM 623 C C . GLY A 1 84 ? 8.578 14.191 4.366 1.00 87.50 84 GLY A C 1
ATOM 624 O O . GLY A 1 84 ? 8.687 13.912 5.560 1.00 87.50 84 GLY A O 1
ATOM 625 N N . GLY A 1 85 ? 7.854 15.229 3.938 1.00 84.75 85 GLY A N 1
ATOM 626 C CA . GLY A 1 85 ? 7.172 16.194 4.814 1.00 84.75 85 GLY A CA 1
ATOM 627 C C . GLY A 1 85 ? 6.041 15.623 5.681 1.00 84.75 85 GLY A C 1
ATOM 628 O O . GLY A 1 85 ? 5.487 16.346 6.504 1.00 84.75 85 GLY A O 1
ATOM 629 N N . LEU A 1 86 ? 5.717 14.330 5.565 1.00 84.81 86 LEU A N 1
ATOM 630 C CA . LEU A 1 86 ? 4.834 13.656 6.524 1.00 84.81 86 LEU A CA 1
ATOM 631 C C . LEU A 1 86 ? 5.426 13.592 7.941 1.00 84.81 86 LEU A C 1
ATOM 633 O O . LEU A 1 86 ? 4.702 13.296 8.886 1.00 84.81 86 LEU A O 1
ATOM 637 N N . THR A 1 87 ? 6.714 13.895 8.117 1.00 85.62 87 THR A N 1
ATOM 638 C CA . THR A 1 87 ? 7.330 14.048 9.442 1.00 85.62 87 THR A CA 1
ATOM 639 C C . THR A 1 87 ? 6.861 15.298 10.192 1.00 85.62 87 THR A C 1
ATOM 641 O O . THR A 1 87 ? 6.893 15.297 11.419 1.00 85.62 87 THR A O 1
ATOM 644 N N . THR A 1 88 ? 6.389 16.347 9.504 1.00 84.81 88 THR A N 1
ATOM 645 C CA . THR A 1 88 ? 6.080 17.652 10.122 1.00 84.81 88 THR A CA 1
ATOM 646 C C . THR A 1 88 ? 5.046 17.590 11.258 1.00 84.81 88 THR A C 1
ATOM 648 O O . THR A 1 88 ? 5.296 18.196 12.297 1.00 84.81 88 THR A O 1
ATOM 651 N N . PRO A 1 89 ? 3.922 16.850 11.154 1.00 82.19 89 PRO A N 1
ATOM 652 C CA . PRO A 1 89 ? 2.977 16.712 12.266 1.00 82.19 89 PRO A CA 1
ATOM 653 C C . PRO A 1 89 ? 3.520 15.918 13.468 1.00 82.19 89 PRO A C 1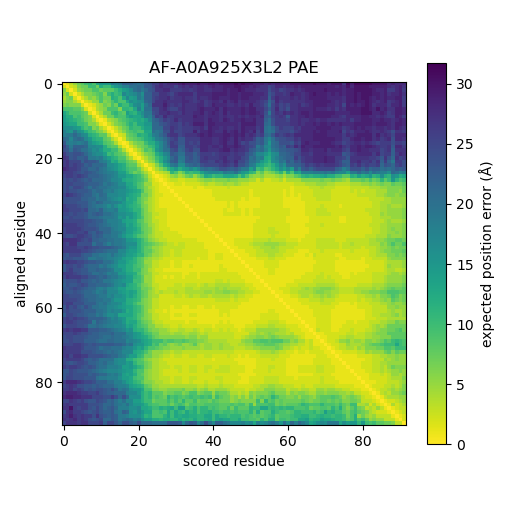
ATOM 655 O O . PRO A 1 89 ? 2.924 15.973 14.539 1.00 82.19 89 PRO A O 1
ATOM 658 N N . LEU A 1 90 ? 4.610 15.155 13.303 1.00 82.00 90 LEU A N 1
ATOM 659 C CA . LEU A 1 90 ? 5.181 14.291 14.348 1.00 82.00 90 LEU A CA 1
ATOM 660 C C . LEU A 1 90 ? 6.215 15.010 15.226 1.00 82.00 90 LEU A C 1
ATOM 662 O O . LEU A 1 90 ? 6.520 14.534 16.315 1.00 82.00 90 LEU A O 1
ATOM 666 N N . THR A 1 91 ? 6.762 16.132 14.756 1.00 75.62 91 THR A N 1
ATOM 667 C CA . THR A 1 91 ? 7.805 16.917 15.442 1.00 75.62 91 THR A CA 1
ATOM 668 C C . THR A 1 91 ? 7.259 18.172 16.132 1.00 75.62 91 THR A C 1
ATOM 670 O O . THR A 1 91 ? 8.025 19.108 16.355 1.00 75.62 91 THR A O 1
ATOM 673 N N . GLY A 1 92 ? 5.941 18.224 16.364 1.00 55.53 92 GLY A N 1
ATOM 674 C CA . GLY A 1 92 ? 5.243 19.360 16.979 1.00 55.53 92 GLY A CA 1
ATOM 675 C C . GLY A 1 92 ? 5.727 19.716 18.377 1.00 55.53 92 GLY A C 1
ATOM 676 O O . GLY A 1 92 ? 6.215 18.812 19.092 1.00 55.53 92 GLY A O 1
#

Solvent-accessible surface area (backbone atoms only — not comparable to full-atom values): 5961 Å² total; per-residue (Å²): 118,75,74,67,59,60,60,57,59,57,61,62,63,65,59,64,64,64,68,72,64,73,71,71,62,84,76,82,53,68,68,65,49,47,73,62,52,48,56,39,35,74,74,61,78,34,62,56,46,70,49,78,47,79,47,92,92,43,80,46,74,49,49,38,53,24,73,41,97,91,40,97,42,55,34,49,96,81,60,85,72,89,67,67,78,72,51,59,84,76,72,112

Nearest PDB structures (foldseek):
  2a1s-assembly2_C  TM=2.980E-01  e=5.115E+00  Homo sapiens
  2ca1-assembly1_B  TM=2.490E-01  e=3.044E+00  Infectious bronchitis virus
  8fyh-assembly1_H  TM=2.338E-01  e=8.593E+00  Homo sapiens
  8jw0-assembly1_l  TM=2.656E-01  e=8.054E+00  Amphidinium carterae

Sequence (92 aa):
MRKLLLLSSIVLLTASTSIARQNAGVVLTREQVDAIVQPLVDDGNAQSIVVGIIDSSGTHVYGYGKIAKEIDRAPDGKTVFEIGGLTTPLTG

Foldseek 3Di:
DVVVVVVVVVVVVVVVVVVVPPPQPDDDDPVNVCVPVACCCVVVVDQKDWDWDQGPVGIDIDFYHALDPPGPDTDTPPRDDDPPCVCVVVVD

pLDDT: mean 82.23, std 19.06, range [42.0, 98.44]

=== Feature glossary ===
The record interleaves many kinds of information about one protein. Here is each kind framed as the question it answers.

Q: What does the local fold look like, residue by residue?
A: A 3Di character summarizes, for each residue, the relative orientation of the Cα frame of its nearest spatial neighbor. Because it encodes fold topology rather than chemistry, 3Di alignments detect remote structural similarity that sequence alignment misses.

Q: Which residues are in helices, strands, or loops?
A: Secondary structure is the local, repeating backbone conformation. DSSP classifies it into eight states by reading the hydrogen-bond network: three helix types (H, G, I), two β types (E, B), two non-regular types (T, S), and unstructured coil (-).

Q: How big and how compact is the whole molecule?
A: Three whole-structure scalars: the radius of gyration (RMS distance of Cα from centroid, in Å), the count of Cα–Cα contacts (pairs closer than 8 Å and separated by more than four residues in sequence — i.e. tertiary, not local, contacts), and the bounding-box dimensions. Together they distinguish compact globular folds from extended fibres or disordered chains.

Q: How confident is the AlphaFold model at each residue?
A: For AlphaFold models, the B-factor field carries pLDDT — the model's own estimate of local accuracy on a 0–100 scale. Regions with p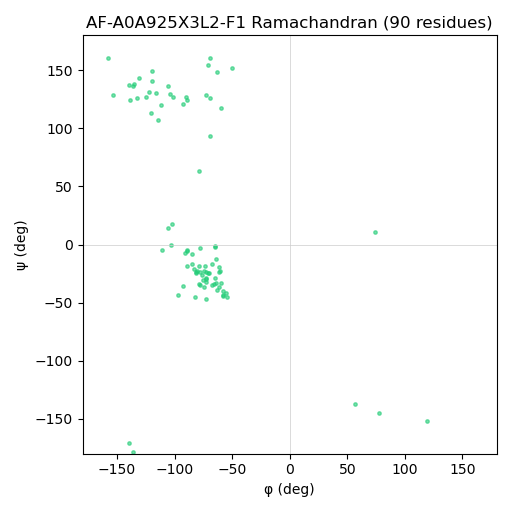LDDT<50 should be treated as essentially unmodeled; they often correspond to intrinsically disordered segments.

Q: What family and function is it annotated with?
A: Functional annotations link the protein to curated databases. InterPro entries identify conserved domains and families by matching the sequence against member-database signatures (Pfam, PROSITE, CDD, …). Gene Ontology (GO) terms describe molecular function, biological process, and cellular component in a controlled vocabulary. CATH places the structure in a hierarchical fold classification (Class/Architecture/Topology/Homologous-superfamily). The organism is the source species.

Q: What known structures does this most resemble?
A: Nearest PDB neighbors are the top structural matches found by Foldseek when searching this structure against the entire Protein Data Bank. Each hit reports a TM-score (0 to 1; >0.5 almost always implies the same fold) and an E-value. These are *structural* homologs — they may share no detectable sequence similarity.

Q: Which residues are buried vs exposed?
A: Solvent-accessible surface area (SASA) is the area in Å² traced out by the centre of a 1.4 Å probe sphere (a water molecule) rolled over the protein's van der Waals surface (Shrake–Rupley / Lee–Richards construction). Buried residues have near-zero SASA; fully exposed residues can exceed 200 Å². The total SASA scales roughly with the number of surface residues.

Q: What are the backbone torsion angles?
A: φ (phi) and ψ (psi) are the two rotatable backbone dihedrals per residue: φ is the C(i-1)–N–Cα–C torsion, ψ is the N–Cα–C–N(i+1) torsion, both in degrees on (−180°, 180°]. α-helical residues cluster near (−60°, −45°); β-strand residues near (−120°, +130°). A Ramachandran plot is simply a scatter of (φ, ψ) for every residue.

Q: Are the domains correctly placed relative to each other?
A: Predicted aligned error is AlphaFold's pairwise confidence. Unlike pLDDT (per-residue), PAE is per-residue-pair and captures whether two parts of the structure are correctly placed relative to each other. Units are ångströms of expected positional error.

Q: What if only a Cα trace is available?
A: P-SEA three-state annotation labels each residue as helix, strand, or coil based purely on the geometry of the Cα trace. It serves as a fallback when the full backbone (and thus DSSP) is unavailable.

Q: What is the amino-acid chain?
A: This is the polypeptide sequence — one letter per residue, N-terminus first. Length ranges from a few dozen resid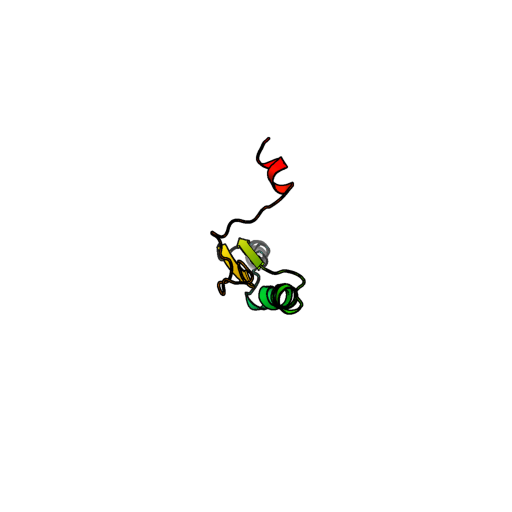ues for small domains to over a thousand for large multi-domain proteins.

Q: What do the rendered images show?
A: The six renders are orthographic views along the three Cartesian axes in both directions. Representation (cartoon, sticks, or surface) and color scheme (sequence-rainbow or by-chain) vary across proteins so the training set covers all the common visualization conventions.

Q: What do the diagnostic plots show?
A: Plot images: a contact map (which residues are close in 3D, as an N×N binary image), a Ramachandran scatter (backbone torsion angles, revealing secondary-structure composition at a glance), and — for AlphaFold structures — a PAE heatmap (pairwise prediction confidence).

Q: How mobile is each atom in the crystal?
A: B-factor (Debye–Waller factor) reflects atomic displacement in the crystal lattice. It is an experimental observable (units Å²), not a prediction; low values mean the atom is pinned down, high values mean it moves or is heterogeneous across the crystal.

Q: Where is each backbone atom in 3D?
A: The mmCIF table is the protein's shape written out atom by atom. For each backbone N, Cα, C, and carbonyl O, it records an (x, y, z) coordinate triple in Å plus the residue type, chain letter, and residue number.